Protein AF-A0A8S2VZD5-F1 (afdb_monomer_lite)

Foldseek 3Di:
DPDDDPVLVVLLVVVVVVVDPSVVDDPVNSVVSVVVVVVVVVVVVVVVVVVLVVVLVVVPPVSVVVVVVVVCVVPVDPPDDD

Secondary structure (DSSP, 8-state):
-PPPPHHHHHHHHHHHHTT--GGG--HHHHHHHHHHHHHHHHHHHHHHHHHHHHHHHHT-HHHHHHHHHHHHHHHSS-----

Radius of gyration: 19.63 Å; chains: 1; bounding box: 39×30×50 Å

Sequence (82 aa):
MNEWPYERSLSANLLHLTGLHINDINYTDVIKFEETLVSDYLRHIGEFWKYLTGLCLLAGENGIEILSQFNNGLFDKPFIYH

Organism: NCBI:txid392030

Structure (mmCIF, N/CA/C/O backbone):
data_AF-A0A8S2VZD5-F1
#
_entry.id   AF-A0A8S2VZD5-F1
#
loop_
_atom_site.group_PDB
_atom_site.id
_atom_site.type_symbol
_atom_site.label_atom_id
_atom_site.label_alt_id
_atom_site.labe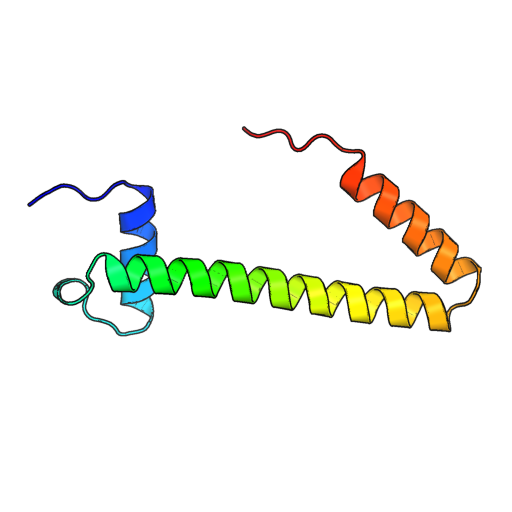l_comp_id
_atom_site.label_asym_id
_atom_site.label_entity_id
_atom_site.label_seq_id
_atom_site.pdbx_PDB_ins_code
_atom_site.Cartn_x
_atom_site.Cartn_y
_atom_site.Cartn_z
_atom_site.occupancy
_atom_site.B_iso_or_equiv
_atom_site.auth_seq_id
_atom_site.auth_comp_id
_atom_site.auth_asym_id
_atom_site.auth_atom_id
_atom_site.pdbx_PDB_model_num
ATOM 1 N N . MET A 1 1 ? -18.366 6.543 24.259 1.00 43.44 1 MET A N 1
ATOM 2 C CA . MET A 1 1 ? -17.542 6.027 23.147 1.00 43.44 1 MET A CA 1
ATOM 3 C C . MET A 1 1 ? -16.559 7.123 22.792 1.00 43.44 1 MET A C 1
ATOM 5 O O . MET A 1 1 ? -17.012 8.243 22.611 1.00 43.44 1 MET A O 1
ATOM 9 N N . ASN A 1 2 ? -15.255 6.841 22.779 1.00 49.69 2 ASN A N 1
ATOM 10 C CA . ASN A 1 2 ? -14.276 7.797 22.259 1.00 49.69 2 ASN A CA 1
ATOM 11 C C . ASN A 1 2 ? -14.485 7.888 20.747 1.00 49.69 2 ASN A C 1
ATOM 13 O O . ASN A 1 2 ? -14.498 6.855 20.077 1.00 49.69 2 ASN A O 1
ATOM 17 N N . GLU A 1 3 ? -14.719 9.091 20.234 1.00 61.53 3 GLU A N 1
ATOM 18 C CA . GLU A 1 3 ? -14.839 9.304 18.796 1.00 61.53 3 GLU A CA 1
ATOM 19 C C . GLU A 1 3 ? -13.505 8.984 18.128 1.00 61.53 3 GLU A C 1
ATOM 21 O O . GLU A 1 3 ? -12.437 9.424 18.560 1.00 61.53 3 GLU A O 1
ATOM 26 N N . TRP A 1 4 ? -13.573 8.157 17.092 1.00 72.19 4 TRP A N 1
ATOM 27 C CA . TRP A 1 4 ? -12.418 7.828 16.278 1.00 72.19 4 TRP A CA 1
ATOM 28 C C . TRP A 1 4 ? -12.025 9.059 15.452 1.00 72.19 4 TRP A C 1
ATOM 30 O O . TRP A 1 4 ? -12.914 9.755 14.950 1.00 72.19 4 TRP A O 1
ATOM 40 N N . PRO A 1 5 ? -10.723 9.324 15.245 1.00 73.62 5 PRO A N 1
ATOM 41 C CA . PRO A 1 5 ? -10.295 10.307 14.256 1.00 73.62 5 PRO A CA 1
ATOM 42 C C . PRO A 1 5 ? -10.926 9.987 12.894 1.00 73.62 5 PRO A C 1
ATOM 44 O O . PRO A 1 5 ? -10.969 8.819 12.504 1.00 73.62 5 PRO A O 1
ATOM 47 N N . TYR A 1 6 ? -11.402 11.006 12.169 1.00 69.56 6 TYR A N 1
ATOM 48 C CA . TYR A 1 6 ? -12.150 10.844 10.909 1.00 69.56 6 TYR A CA 1
ATOM 49 C C . TYR A 1 6 ? -11.461 9.892 9.915 1.00 69.56 6 TYR A C 1
ATOM 51 O O . TYR A 1 6 ? -12.093 8.991 9.365 1.00 69.56 6 TYR A O 1
ATOM 59 N N . GLU A 1 7 ? -10.146 10.034 9.760 1.00 72.06 7 GLU A N 1
ATOM 60 C CA . GLU A 1 7 ? -9.314 9.202 8.883 1.00 72.06 7 GLU A CA 1
ATOM 61 C C . GLU A 1 7 ? -9.360 7.714 9.268 1.00 72.06 7 GLU A C 1
ATOM 63 O O . GLU A 1 7 ? -9.421 6.838 8.409 1.00 72.06 7 GLU A O 1
ATOM 68 N N . ARG A 1 8 ? -9.422 7.414 10.569 1.00 80.06 8 ARG A N 1
ATOM 69 C CA . ARG A 1 8 ? -9.444 6.042 11.095 1.0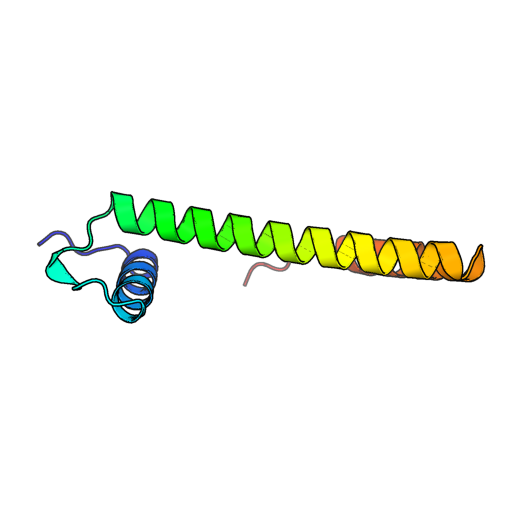0 80.06 8 ARG A CA 1
ATOM 70 C C . ARG A 1 8 ? -10.815 5.391 10.963 1.00 80.06 8 ARG A C 1
ATOM 72 O O . ARG A 1 8 ? -10.896 4.182 10.762 1.00 80.06 8 ARG A O 1
ATOM 79 N N . SER A 1 9 ? -11.884 6.184 11.018 1.00 84.00 9 SER A N 1
ATOM 80 C CA . SER A 1 9 ? -13.243 5.714 10.733 1.00 84.00 9 SER A CA 1
ATOM 81 C C . SER A 1 9 ? -13.378 5.228 9.287 1.00 84.00 9 SER A C 1
ATOM 83 O O . SER A 1 9 ? -14.064 4.238 9.037 1.00 84.00 9 SER A O 1
ATOM 85 N N . LEU A 1 10 ? -12.703 5.873 8.327 1.00 86.50 10 LEU A N 1
ATOM 86 C CA . LEU A 1 10 ? -12.666 5.402 6.939 1.00 86.50 10 LEU A CA 1
ATOM 87 C C . LEU A 1 10 ? -11.963 4.044 6.832 1.00 86.50 10 LEU A C 1
ATOM 89 O O . LEU A 1 10 ? -12.528 3.117 6.256 1.00 86.50 10 LEU A O 1
ATOM 93 N N . SER A 1 11 ? -10.781 3.901 7.434 1.00 89.12 11 SER A N 1
ATOM 94 C CA . SER A 1 11 ? -10.044 2.633 7.451 1.00 89.12 11 SER A CA 1
ATOM 95 C C . SER A 1 11 ? -10.842 1.498 8.106 1.00 89.12 11 SER A C 1
ATOM 97 O O . SER A 1 11 ? -10.881 0.392 7.574 1.00 89.12 11 SER A O 1
ATOM 99 N N . ALA A 1 12 ? -11.548 1.767 9.210 1.00 85.81 12 ALA A N 1
ATOM 100 C CA . ALA A 1 12 ? -12.428 0.791 9.857 1.00 85.81 12 ALA A CA 1
ATOM 101 C C . ALA A 1 12 ? -13.614 0.383 8.963 1.00 85.81 12 ALA A C 1
ATOM 103 O O . ALA A 1 12 ? -13.949 -0.798 8.881 1.00 85.81 12 ALA A O 1
ATOM 104 N N . ASN A 1 13 ? -14.219 1.335 8.245 1.00 86.94 13 ASN A N 1
ATOM 105 C CA . ASN A 1 13 ? -15.283 1.045 7.281 1.00 86.94 13 ASN A CA 1
ATOM 106 C C . ASN A 1 13 ? -14.776 0.217 6.093 1.00 86.94 13 ASN A C 1
ATOM 108 O O . ASN A 1 13 ? -15.441 -0.727 5.677 1.00 86.94 13 ASN A O 1
ATOM 112 N N . LEU A 1 14 ? -13.592 0.529 5.561 1.00 89.00 14 LEU A N 1
ATOM 113 C CA . LEU A 1 14 ? -12.973 -0.260 4.493 1.00 89.00 14 LEU A CA 1
ATOM 114 C C . LEU A 1 14 ? -12.668 -1.683 4.962 1.00 89.00 14 LEU A C 1
ATOM 116 O O . LEU A 1 14 ? -12.971 -2.640 4.254 1.00 89.00 14 LEU A O 1
ATOM 120 N N . LEU A 1 15 ? -12.136 -1.828 6.175 1.00 89.44 15 LEU A N 1
ATOM 121 C CA . LEU A 1 15 ? -11.872 -3.129 6.773 1.00 89.44 15 LEU A CA 1
ATOM 122 C C . LEU A 1 15 ? -13.177 -3.917 6.994 1.00 89.44 15 LEU A C 1
ATOM 124 O O . LEU A 1 15 ? -13.223 -5.115 6.718 1.00 89.44 15 LEU A O 1
ATOM 128 N N . HIS A 1 16 ? -14.269 -3.253 7.381 1.00 90.62 16 HIS A N 1
ATOM 129 C CA . HIS A 1 16 ? -15.593 -3.872 7.484 1.00 90.62 16 HIS A CA 1
ATOM 130 C C . HIS A 1 16 ? -16.095 -4.437 6.146 1.00 90.62 16 HIS A C 1
ATOM 132 O O . HIS A 1 16 ? -16.607 -5.557 6.096 1.00 90.62 16 HIS A O 1
ATOM 138 N N . LEU A 1 17 ? -15.874 -3.718 5.041 1.00 90.81 17 LEU A N 1
ATOM 139 C CA . LEU A 1 17 ? -16.241 -4.183 3.697 1.00 90.81 17 LEU A CA 1
ATOM 140 C C . LEU A 1 17 ? -15.487 -5.451 3.259 1.00 90.81 17 LEU A C 1
ATOM 142 O O . LEU A 1 17 ? -15.917 -6.110 2.315 1.00 90.81 17 LEU A O 1
ATOM 146 N N . THR A 1 18 ? -14.406 -5.834 3.951 1.00 85.81 18 THR A N 1
ATOM 147 C CA . THR A 1 18 ? -13.694 -7.101 3.704 1.00 85.81 18 THR A CA 1
ATOM 148 C C . THR A 1 18 ? -14.342 -8.314 4.387 1.00 85.81 18 THR A C 1
ATOM 150 O O . THR A 1 18 ? -13.889 -9.441 4.199 1.00 85.81 18 THR A O 1
ATOM 153 N N . GLY A 1 19 ? -15.425 -8.106 5.148 1.00 87.50 19 GLY A N 1
ATOM 154 C CA . GLY A 1 19 ? -16.194 -9.157 5.824 1.00 87.50 19 GLY A CA 1
ATOM 155 C C . GLY A 1 19 ? -16.020 -9.194 7.344 1.00 87.50 19 GLY A C 1
ATOM 156 O O . GLY A 1 19 ? -16.651 -10.016 8.006 1.00 87.50 19 GLY A O 1
ATOM 157 N N . LEU A 1 20 ? -15.203 -8.303 7.912 1.00 88.38 20 LEU A N 1
ATOM 158 C CA . LEU A 1 20 ? -15.087 -8.133 9.360 1.00 88.38 20 LEU A CA 1
ATOM 159 C C . LEU A 1 20 ? -16.277 -7.335 9.898 1.00 88.38 20 LEU A C 1
ATOM 161 O O . LEU A 1 20 ? -16.704 -6.349 9.303 1.00 88.38 20 LEU A O 1
ATOM 165 N N . HIS A 1 21 ? -16.839 -7.736 11.034 1.00 89.81 21 HIS A N 1
ATOM 166 C CA . HIS A 1 21 ? -17.944 -6.997 11.635 1.00 89.81 21 HIS A CA 1
ATOM 167 C C . HIS A 1 21 ? -17.424 -5.712 12.300 1.00 89.81 21 HIS A C 1
ATOM 169 O O . HIS A 1 21 ? -16.463 -5.759 13.062 1.00 89.81 21 HIS A O 1
ATOM 175 N N . ILE A 1 22 ? -18.061 -4.560 12.050 1.00 85.38 22 ILE A N 1
ATOM 176 C CA . ILE A 1 22 ? -17.550 -3.243 12.488 1.00 85.38 22 ILE A CA 1
ATOM 177 C C . ILE A 1 22 ? -17.345 -3.137 14.008 1.00 85.38 22 ILE A C 1
ATOM 179 O O . ILE A 1 22 ? -16.416 -2.478 14.459 1.00 85.38 22 ILE A O 1
ATOM 183 N N . ASN A 1 23 ? -18.172 -3.830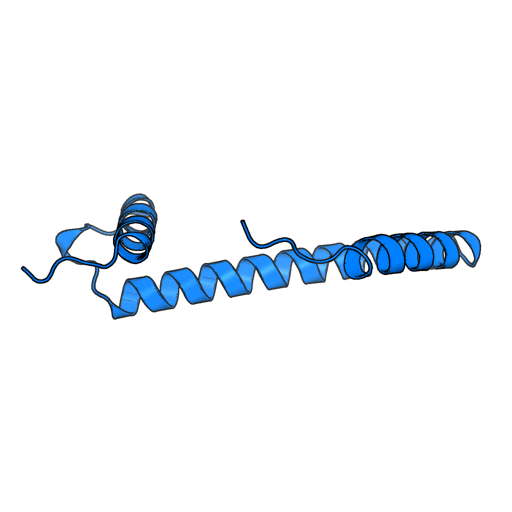 14.799 1.00 87.62 23 ASN A N 1
ATOM 184 C CA . ASN A 1 23 ? -18.060 -3.828 16.264 1.00 87.62 23 ASN A CA 1
ATOM 185 C C . ASN A 1 23 ? -16.883 -4.665 16.790 1.00 87.62 23 ASN A C 1
ATOM 187 O O . ASN A 1 23 ? -16.497 -4.489 17.943 1.00 87.62 23 ASN A O 1
ATOM 191 N N . ASP A 1 24 ? -16.331 -5.552 15.962 1.00 89.50 24 ASP A N 1
ATOM 192 C CA . ASP A 1 24 ? -15.203 -6.415 16.324 1.00 89.50 24 ASP A CA 1
ATOM 193 C C . ASP A 1 24 ? -13.863 -5.795 15.890 1.00 89.50 24 ASP A C 1
ATOM 195 O O . ASP A 1 24 ? -12.798 -6.240 16.320 1.00 89.50 24 ASP A O 1
ATOM 199 N N . ILE A 1 25 ? -13.909 -4.739 15.068 1.00 90.25 25 ILE A N 1
ATOM 200 C CA . ILE A 1 25 ? -12.734 -4.010 14.597 1.00 90.25 25 ILE A CA 1
ATOM 201 C C . ILE A 1 25 ? -12.203 -3.126 15.723 1.00 90.25 25 ILE A C 1
ATOM 203 O O . ILE A 1 25 ? -12.858 -2.187 16.181 1.00 90.25 25 ILE A O 1
ATOM 207 N N . ASN A 1 26 ? -10.971 -3.400 16.143 1.00 90.88 26 ASN A N 1
ATOM 208 C CA . ASN A 1 26 ? -10.260 -2.573 17.107 1.00 90.88 26 ASN A CA 1
ATOM 209 C C . ASN A 1 26 ? -9.158 -1.740 16.431 1.00 90.88 26 ASN A C 1
ATOM 211 O O . ASN A 1 26 ? -8.842 -1.882 15.249 1.00 90.88 26 ASN A O 1
ATOM 215 N N . TYR A 1 27 ? -8.563 -0.839 17.210 1.00 85.62 27 TYR A N 1
ATOM 216 C CA . TYR A 1 27 ? -7.555 0.102 16.723 1.00 85.62 27 TYR A CA 1
ATOM 217 C C . TYR A 1 27 ? -6.307 -0.588 16.146 1.00 85.62 27 TYR A C 1
ATOM 219 O O . TYR A 1 27 ? -5.721 -0.109 15.177 1.00 85.62 27 TYR A O 1
ATOM 227 N N . THR A 1 28 ? -5.907 -1.731 16.709 1.00 90.06 28 THR A N 1
ATOM 228 C CA . THR A 1 28 ? -4.749 -2.499 16.235 1.00 90.06 28 THR A CA 1
ATOM 229 C C . THR A 1 28 ? -5.002 -3.108 14.859 1.00 90.06 28 THR A C 1
ATOM 231 O O . THR A 1 28 ? -4.093 -3.117 14.030 1.00 90.06 28 THR A O 1
ATOM 234 N N . ASP A 1 29 ? -6.219 -3.577 14.590 1.00 89.94 29 ASP A N 1
ATOM 235 C CA . ASP A 1 29 ? -6.577 -4.133 13.282 1.00 89.94 29 ASP A CA 1
ATOM 236 C C . ASP A 1 29 ? -6.567 -3.056 12.195 1.00 89.94 29 ASP A C 1
ATOM 238 O O . ASP A 1 29 ? -6.051 -3.281 11.101 1.00 89.94 29 ASP A O 1
ATOM 242 N N . VAL A 1 30 ? -7.051 -1.855 12.524 1.00 89.69 30 VAL A N 1
ATOM 243 C CA . VAL A 1 30 ? -7.024 -0.698 11.619 1.00 89.69 30 VAL A CA 1
ATOM 244 C C . VAL A 1 30 ? -5.592 -0.286 11.269 1.00 89.69 30 VAL A C 1
ATOM 246 O O . VAL A 1 30 ? -5.301 -0.063 10.096 1.00 89.69 30 VAL A O 1
ATOM 249 N N . ILE A 1 31 ? -4.681 -0.231 12.249 1.00 89.19 31 ILE A N 1
ATOM 250 C CA . ILE A 1 31 ? -3.264 0.073 11.980 1.00 89.19 31 ILE A CA 1
ATOM 251 C C . ILE A 1 31 ? -2.657 -0.967 11.037 1.00 89.19 31 ILE A C 1
ATOM 253 O O . ILE A 1 31 ? -2.066 -0.601 10.025 1.00 89.19 31 ILE A O 1
ATOM 257 N N . LYS A 1 32 ? -2.840 -2.260 11.328 1.00 90.12 32 LYS A N 1
ATOM 258 C CA . LYS A 1 32 ? -2.296 -3.339 10.488 1.00 90.12 32 LYS A CA 1
ATOM 259 C C . LYS A 1 32 ? -2.836 -3.287 9.063 1.00 90.12 32 LYS A C 1
ATOM 261 O O . LYS A 1 32 ? -2.100 -3.551 8.113 1.00 90.12 32 LYS A O 1
ATOM 266 N N . PHE A 1 33 ? -4.118 -2.966 8.909 1.00 90.88 33 PHE A N 1
ATOM 267 C CA . PHE A 1 33 ? -4.748 -2.808 7.605 1.00 90.88 33 PHE A CA 1
ATOM 268 C C . PHE A 1 33 ? -4.108 -1.671 6.801 1.00 90.88 33 PHE A C 1
ATOM 270 O O . PHE A 1 33 ? -3.722 -1.877 5.653 1.00 90.88 33 PHE A O 1
ATOM 277 N N . GLU A 1 34 ? -3.927 -0.498 7.406 1.00 87.19 34 GLU A N 1
ATOM 278 C CA . GLU A 1 34 ? -3.274 0.638 6.750 1.00 87.19 34 GLU A CA 1
ATOM 279 C C . GLU A 1 34 ? -1.810 0.355 6.399 1.00 87.19 34 GLU A C 1
ATOM 281 O O . GLU A 1 34 ? -1.374 0.657 5.290 1.00 87.19 34 GLU A O 1
ATOM 286 N N . GLU A 1 35 ? -1.056 -0.274 7.304 1.00 88.19 35 GLU A N 1
ATOM 287 C CA . GLU A 1 35 ? 0.321 -0.701 7.036 1.00 88.19 35 GLU A CA 1
ATOM 288 C C . GLU A 1 35 ? 0.383 -1.672 5.851 1.00 88.19 35 GLU A C 1
ATOM 290 O O . GLU A 1 35 ? 1.264 -1.563 4.996 1.00 88.19 35 GLU A O 1
ATOM 295 N N . THR A 1 36 ? -0.585 -2.589 5.765 1.00 89.69 36 THR A N 1
ATOM 296 C CA . THR A 1 36 ? -0.701 -3.529 4.646 1.00 89.69 36 THR A CA 1
ATOM 297 C C . THR A 1 36 ? -1.003 -2.793 3.343 1.00 89.69 36 THR A C 1
ATOM 299 O O . THR A 1 36 ? -0.317 -3.032 2.354 1.00 89.69 36 THR A O 1
ATOM 302 N N . LEU A 1 37 ? -1.949 -1.846 3.340 1.00 85.88 37 LEU A N 1
ATOM 303 C CA . LEU A 1 37 ? -2.266 -1.034 2.159 1.00 85.88 37 LEU A CA 1
ATOM 304 C C . LEU A 1 37 ? -1.050 -0.253 1.649 1.00 85.88 37 LEU A C 1
ATOM 306 O O . LEU A 1 37 ? -0.768 -0.258 0.451 1.00 85.88 37 LEU A O 1
ATOM 310 N N . VAL A 1 38 ? -0.314 0.401 2.551 1.00 81.94 38 VAL A N 1
ATOM 311 C CA . VAL A 1 38 ? 0.894 1.157 2.195 1.00 81.94 38 VAL A CA 1
ATOM 312 C C . VAL A 1 38 ? 1.972 0.221 1.652 1.00 81.94 38 VAL A C 1
ATOM 314 O O . VAL A 1 38 ? 2.572 0.511 0.617 1.00 81.94 38 VAL A O 1
ATOM 317 N N . SER A 1 39 ? 2.200 -0.918 2.309 1.00 85.00 39 SER A N 1
ATOM 318 C CA . SER A 1 39 ? 3.171 -1.924 1.867 1.00 85.00 39 SER A CA 1
ATOM 319 C C . SER A 1 39 ? 2.831 -2.479 0.480 1.00 85.00 39 SER A C 1
ATOM 321 O O . SER A 1 39 ? 3.696 -2.545 -0.395 1.00 85.00 39 SER A O 1
ATOM 323 N N . ASP A 1 40 ? 1.562 -2.811 0.239 1.00 87.00 40 ASP A N 1
ATOM 324 C CA . ASP A 1 40 ? 1.087 -3.326 -1.044 1.00 87.00 40 ASP A CA 1
ATOM 325 C C . ASP A 1 40 ? 1.223 -2.295 -2.159 1.00 87.00 40 ASP A C 1
ATOM 327 O O . ASP A 1 40 ? 1.725 -2.621 -3.239 1.00 87.00 40 ASP A O 1
ATOM 331 N N . TYR A 1 41 ? 0.863 -1.043 -1.882 1.00 82.06 41 TYR A N 1
ATOM 332 C CA . TYR A 1 41 ? 1.035 0.062 -2.816 1.00 82.06 41 TYR A CA 1
ATOM 333 C C . TYR A 1 41 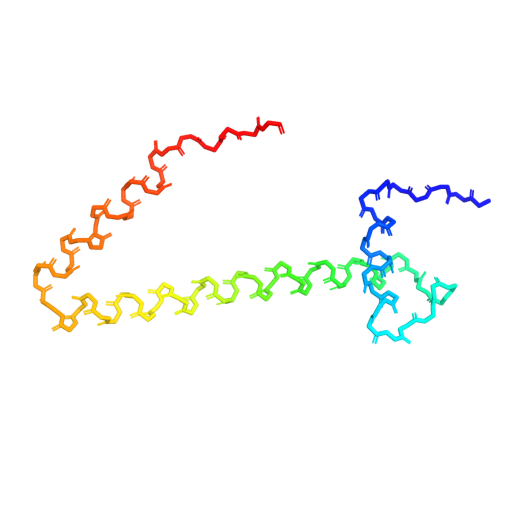? 2.508 0.267 -3.192 1.00 82.06 41 TYR A C 1
ATOM 335 O O . TYR A 1 41 ? 2.852 0.308 -4.376 1.00 82.06 41 TYR A O 1
ATOM 343 N N . LEU A 1 42 ? 3.400 0.325 -2.197 1.00 81.38 42 LEU A N 1
ATOM 344 C CA . LEU A 1 42 ? 4.840 0.458 -2.423 1.00 81.38 42 LEU A CA 1
ATOM 345 C C . LEU A 1 42 ? 5.406 -0.732 -3.204 1.00 81.38 42 LEU A C 1
ATOM 347 O O . LEU A 1 42 ? 6.233 -0.545 -4.099 1.00 81.38 42 LEU A O 1
ATOM 351 N N . ARG A 1 43 ? 4.937 -1.951 -2.913 1.00 89.19 43 ARG A N 1
ATOM 352 C CA . ARG A 1 43 ? 5.314 -3.163 -3.647 1.00 89.19 43 ARG A CA 1
ATOM 353 C C . ARG A 1 43 ? 4.901 -3.079 -5.116 1.00 89.19 43 ARG A C 1
ATOM 355 O O . ARG A 1 43 ? 5.749 -3.303 -5.976 1.00 89.19 43 ARG A O 1
ATOM 362 N N . HIS A 1 44 ? 3.651 -2.717 -5.407 1.00 88.62 44 HIS A N 1
ATOM 363 C CA . HIS A 1 44 ? 3.144 -2.604 -6.781 1.00 88.62 44 HIS A CA 1
ATOM 364 C C . HIS A 1 44 ? 3.887 -1.527 -7.576 1.00 88.62 44 HIS A C 1
ATOM 366 O O . HIS A 1 44 ? 4.268 -1.752 -8.725 1.00 88.62 44 HIS A O 1
ATOM 372 N N . ILE A 1 45 ? 4.170 -0.381 -6.952 1.00 84.69 45 ILE A N 1
ATOM 373 C CA . ILE A 1 45 ? 5.005 0.659 -7.563 1.00 84.69 45 ILE A CA 1
ATOM 374 C C . ILE A 1 45 ? 6.413 0.135 -7.846 1.00 84.69 45 ILE A C 1
ATOM 376 O O . ILE A 1 45 ? 6.939 0.340 -8.939 1.00 84.69 45 ILE A O 1
ATOM 380 N N . GLY A 1 46 ? 7.029 -0.562 -6.890 1.00 85.62 46 GLY A N 1
ATOM 381 C CA . GLY A 1 46 ? 8.352 -1.152 -7.073 1.00 85.62 46 GLY A CA 1
ATOM 382 C C . GLY A 1 46 ? 8.398 -2.162 -8.225 1.00 85.62 46 GLY A C 1
ATOM 383 O O . GLY A 1 46 ? 9.357 -2.178 -8.995 1.00 85.62 46 GLY A O 1
ATOM 384 N N . GLU A 1 47 ? 7.364 -2.991 -8.376 1.00 90.50 47 GLU A N 1
ATOM 385 C CA . GLU A 1 47 ? 7.231 -3.937 -9.491 1.00 90.50 47 GLU A CA 1
ATOM 386 C C . GLU A 1 47 ? 7.049 -3.227 -10.835 1.00 90.50 47 GLU A C 1
ATOM 388 O O . GLU A 1 47 ? 7.731 -3.571 -11.804 1.00 90.50 47 GLU A O 1
ATOM 393 N N . PHE A 1 48 ? 6.211 -2.191 -10.879 1.00 87.50 48 PHE A N 1
ATOM 394 C CA . PHE A 1 48 ? 6.043 -1.353 -12.063 1.00 87.50 48 PHE A CA 1
ATOM 395 C C . PHE A 1 48 ? 7.374 -0.728 -12.510 1.00 87.50 48 PHE A C 1
ATOM 397 O O . PHE A 1 48 ? 7.742 -0.829 -13.682 1.00 87.50 48 PHE A O 1
ATOM 404 N N . TRP A 1 49 ? 8.147 -0.157 -11.580 1.00 83.81 49 TRP A N 1
ATOM 405 C CA . TRP A 1 49 ? 9.458 0.425 -11.886 1.00 83.81 49 TRP A CA 1
ATOM 406 C C . TRP A 1 49 ? 10.465 -0.600 -12.402 1.00 83.81 49 TRP A C 1
ATOM 408 O O . TRP A 1 49 ? 11.210 -0.308 -13.342 1.00 83.81 49 TRP A O 1
ATOM 418 N N . LYS A 1 50 ? 10.483 -1.811 -11.832 1.00 88.69 50 LYS A N 1
ATOM 419 C CA . LYS A 1 50 ? 11.333 -2.907 -12.325 1.00 88.69 50 LYS A CA 1
ATOM 420 C C . LYS A 1 50 ? 10.979 -3.277 -13.761 1.00 88.69 50 LYS A C 1
ATOM 422 O O . LYS A 1 50 ? 11.876 -3.397 -14.592 1.00 88.69 50 LYS A O 1
ATOM 427 N N . TYR A 1 51 ? 9.688 -3.429 -14.052 1.00 89.69 51 TYR A N 1
ATOM 428 C CA . TYR A 1 51 ? 9.209 -3.752 -15.394 1.00 89.69 51 TYR A CA 1
ATOM 429 C C . TYR A 1 51 ? 9.588 -2.667 -16.407 1.00 89.69 51 TYR A C 1
ATOM 431 O O . TYR A 1 51 ? 10.190 -2.970 -17.438 1.00 89.69 51 TYR A O 1
ATOM 439 N N . LEU A 1 52 ? 9.309 -1.400 -16.084 1.00 86.88 52 LEU A N 1
ATOM 440 C CA . LEU A 1 52 ? 9.637 -0.262 -16.940 1.00 86.88 52 LEU A CA 1
ATOM 441 C C . LEU A 1 52 ? 11.144 -0.180 -17.215 1.00 86.88 52 LEU A C 1
ATOM 443 O O . LEU A 1 52 ? 11.556 -0.061 -18.366 1.00 86.88 52 LEU A O 1
ATOM 447 N N . THR A 1 53 ? 11.969 -0.321 -16.175 1.00 84.44 53 THR A N 1
ATOM 448 C CA . THR A 1 53 ? 13.433 -0.335 -16.316 1.00 84.44 53 THR A CA 1
ATOM 449 C C . THR A 1 53 ? 13.893 -1.473 -17.226 1.00 84.44 53 THR A C 1
ATOM 451 O O . THR A 1 53 ? 14.738 -1.263 -18.092 1.00 84.44 53 THR A O 1
ATOM 454 N N . GLY A 1 54 ? 13.309 -2.667 -17.082 1.00 89.56 54 GLY A N 1
ATOM 455 C CA . GLY A 1 54 ? 13.592 -3.808 -17.952 1.00 89.56 54 GLY A CA 1
ATOM 456 C C . GLY A 1 54 ? 13.295 -3.525 -19.426 1.00 89.56 54 GLY A C 1
ATOM 457 O O . GLY A 1 54 ? 14.136 -3.802 -20.279 1.00 89.56 54 GLY A O 1
ATOM 458 N N . LEU A 1 55 ? 12.143 -2.918 -19.733 1.00 88.19 55 L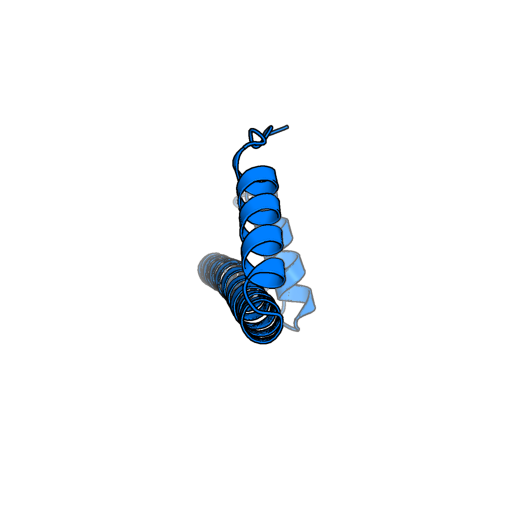EU A N 1
ATOM 459 C CA . LEU A 1 55 ? 11.799 -2.510 -21.101 1.00 88.19 55 LEU A CA 1
ATOM 460 C C . LEU A 1 55 ? 12.784 -1.476 -21.662 1.00 88.19 55 LEU A C 1
ATOM 462 O O . LEU A 1 55 ? 13.219 -1.597 -22.806 1.00 88.19 55 LEU A O 1
ATOM 466 N N . CYS A 1 56 ? 13.162 -0.484 -20.857 1.00 88.06 56 CYS A N 1
ATOM 467 C CA . CYS A 1 56 ? 14.123 0.543 -21.249 1.00 88.06 56 CYS A CA 1
ATOM 468 C C . CYS A 1 56 ? 15.513 -0.040 -21.538 1.00 88.06 56 CYS A C 1
ATOM 470 O O . CYS A 1 56 ? 16.132 0.341 -22.526 1.00 88.06 56 CYS A O 1
ATOM 472 N N . LEU A 1 57 ? 15.979 -1.000 -20.732 1.00 88.75 57 LEU A N 1
ATOM 473 C CA . LEU A 1 57 ? 17.243 -1.703 -20.976 1.00 88.75 57 LEU A CA 1
ATOM 474 C C . LEU A 1 57 ? 17.206 -2.518 -22.275 1.00 88.75 57 LEU A C 1
ATOM 476 O O . LEU A 1 57 ? 18.174 -2.500 -23.032 1.00 88.75 57 LEU A O 1
ATOM 480 N N . LEU A 1 58 ? 16.089 -3.195 -22.566 1.00 91.62 58 LEU A N 1
ATOM 481 C CA . LEU A 1 58 ? 15.904 -3.926 -23.827 1.00 91.62 58 LEU A CA 1
ATOM 482 C C . LEU A 1 58 ? 15.898 -2.999 -25.051 1.00 91.62 58 LEU A C 1
ATOM 484 O O . LEU A 1 58 ? 16.338 -3.401 -26.125 1.00 91.62 58 LEU A O 1
ATOM 488 N N . ALA A 1 59 ? 15.424 -1.763 -24.891 1.00 90.00 59 ALA A N 1
ATOM 489 C CA . ALA A 1 59 ? 15.430 -0.742 -25.935 1.00 90.00 59 ALA A CA 1
ATOM 490 C C . ALA A 1 59 ? 16.801 -0.052 -26.129 1.00 90.00 59 ALA A C 1
ATOM 492 O O . ALA A 1 59 ? 16.940 0.783 -27.025 1.00 90.00 59 ALA A O 1
ATOM 493 N N . GLY A 1 60 ? 17.817 -0.402 -25.330 1.00 89.81 60 GLY A N 1
ATOM 494 C CA . GLY A 1 60 ? 19.176 0.131 -25.445 1.00 89.81 60 GLY A CA 1
ATOM 495 C C . GLY A 1 60 ? 19.302 1.592 -25.001 1.00 89.81 60 GLY A C 1
ATOM 496 O O . GLY A 1 60 ? 18.542 2.071 -24.162 1.00 89.81 60 GLY A O 1
ATOM 497 N N . GLU A 1 61 ? 20.276 2.314 -25.560 1.00 88.19 61 GLU A N 1
ATOM 498 C CA . GLU A 1 61 ? 20.630 3.683 -25.137 1.00 88.19 61 GLU A CA 1
ATOM 499 C C . GLU A 1 61 ? 19.437 4.654 -25.190 1.00 88.19 61 GLU A C 1
ATOM 501 O O . GLU A 1 61 ? 19.204 5.392 -24.233 1.00 88.19 61 GLU A O 1
ATOM 506 N N . ASN A 1 62 ? 18.604 4.562 -26.233 1.00 84.81 62 ASN A N 1
ATOM 507 C CA . ASN A 1 62 ? 17.398 5.387 -26.379 1.00 84.81 62 ASN A CA 1
ATOM 508 C C . ASN A 1 62 ? 16.358 5.110 -25.277 1.00 84.81 62 ASN A C 1
ATOM 510 O O . ASN A 1 62 ? 15.663 6.018 -24.824 1.00 84.81 62 ASN A O 1
ATOM 514 N N . GLY A 1 63 ? 16.236 3.856 -24.831 1.00 84.81 63 GLY A N 1
ATOM 515 C CA . GLY A 1 63 ? 15.325 3.486 -23.748 1.00 84.81 63 GLY A CA 1
ATOM 516 C C . GLY A 1 63 ? 15.791 4.002 -22.388 1.00 84.81 63 GLY A C 1
ATOM 517 O O . GLY A 1 63 ? 14.974 4.457 -21.586 1.00 84.81 63 GLY A O 1
ATOM 518 N N . ILE A 1 64 ? 17.103 3.974 -22.144 1.00 86.12 64 ILE A N 1
ATOM 519 C CA . ILE A 1 64 ? 17.724 4.507 -20.925 1.00 86.12 64 ILE A CA 1
ATOM 520 C C . ILE A 1 64 ? 17.582 6.036 -20.865 1.00 86.12 64 ILE A C 1
ATOM 522 O O . ILE A 1 64 ? 17.273 6.577 -19.802 1.00 86.12 64 ILE A O 1
ATOM 526 N N . GLU A 1 65 ? 17.739 6.734 -21.992 1.00 85.19 65 GLU A N 1
ATOM 527 C CA . GLU A 1 65 ? 17.569 8.190 -22.061 1.00 85.19 65 GLU A CA 1
ATOM 528 C C . GLU A 1 65 ? 16.127 8.618 -21.733 1.00 85.19 65 GLU A C 1
ATOM 530 O O . GLU A 1 65 ? 15.916 9.508 -20.904 1.00 85.19 65 GLU A O 1
ATOM 535 N N . ILE A 1 66 ? 15.124 7.926 -22.290 1.00 80.56 66 ILE A N 1
ATOM 536 C CA . ILE A 1 66 ? 13.702 8.163 -21.980 1.00 80.56 66 ILE A CA 1
ATOM 537 C C . ILE A 1 66 ? 13.411 7.925 -20.492 1.00 80.56 66 ILE A C 1
ATOM 539 O O . ILE A 1 66 ? 12.714 8.724 -19.863 1.00 80.56 66 ILE A O 1
ATOM 543 N N . LEU A 1 67 ? 13.964 6.856 -19.904 1.00 82.81 67 LEU A N 1
ATOM 544 C CA . LEU A 1 67 ? 13.802 6.568 -18.476 1.00 82.81 67 LEU A CA 1
ATOM 545 C C . LEU A 1 67 ? 14.390 7.684 -17.602 1.00 82.81 67 LEU A C 1
ATOM 547 O O . LEU A 1 67 ? 13.771 8.085 -16.618 1.00 82.81 67 LEU A O 1
ATOM 551 N N . SER A 1 68 ? 15.561 8.208 -17.974 1.00 82.00 68 SER A N 1
ATOM 552 C CA . SER A 1 68 ? 16.213 9.314 -17.269 1.00 82.00 68 SER A CA 1
ATOM 553 C C . SER A 1 68 ? 15.374 10.595 -17.312 1.00 82.00 68 SER A C 1
ATOM 555 O O . SER A 1 68 ? 15.153 11.217 -16.272 1.00 82.00 68 SER A O 1
ATOM 557 N N . GLN A 1 69 ? 14.832 10.954 -18.481 1.00 79.50 69 GLN A N 1
ATOM 558 C CA . GLN A 1 69 ? 13.957 12.123 -18.632 1.00 79.50 69 GLN A CA 1
ATOM 559 C C . GLN A 1 69 ? 12.656 11.980 -17.830 1.00 79.50 69 GLN A C 1
ATOM 561 O O . GLN A 1 69 ? 12.230 12.925 -17.162 1.00 79.50 69 GLN A O 1
ATOM 566 N N . PHE A 1 70 ? 12.043 10.794 -17.860 1.00 76.62 70 PHE A N 1
ATOM 567 C CA . PHE A 1 70 ? 10.832 10.500 -17.097 1.00 76.62 70 PHE A CA 1
ATOM 568 C C . PHE A 1 70 ? 11.071 10.601 -15.585 1.00 76.62 70 PHE A C 1
ATOM 570 O O . PHE A 1 70 ? 10.269 11.207 -14.876 1.00 76.62 70 PHE A O 1
ATOM 577 N N . ASN A 1 71 ? 12.196 10.066 -15.098 1.00 75.38 71 ASN A N 1
ATOM 578 C CA . ASN A 1 71 ? 12.573 10.130 -13.688 1.00 75.38 71 ASN A CA 1
ATOM 579 C C . ASN A 1 71 ? 12.790 11.579 -13.222 1.00 75.38 71 ASN A C 1
ATOM 581 O O . ASN A 1 71 ? 12.222 11.996 -12.215 1.00 75.38 71 ASN A O 1
ATOM 585 N N . ASN A 1 72 ? 13.531 12.379 -13.992 1.00 75.50 72 ASN A N 1
ATOM 586 C CA . ASN A 1 72 ? 13.766 13.786 -13.657 1.00 75.50 72 ASN A CA 1
ATOM 587 C C . ASN A 1 72 ? 12.447 14.583 -13.632 1.00 75.50 72 ASN A C 1
ATOM 589 O O . ASN A 1 72 ? 12.183 15.321 -12.690 1.00 75.50 72 ASN A O 1
ATOM 593 N N . GLY A 1 73 ? 11.541 14.355 -14.591 1.00 70.31 73 GLY A N 1
ATOM 594 C CA . GLY A 1 73 ? 10.241 15.037 -14.634 1.00 70.31 73 GLY A CA 1
ATOM 595 C C . GLY A 1 73 ? 9.260 14.676 -13.505 1.00 70.31 73 GLY A C 1
ATOM 596 O O . GLY A 1 73 ? 8.355 15.465 -13.216 1.00 70.31 73 GLY A O 1
ATOM 597 N N . LEU A 1 74 ? 9.414 13.503 -12.879 1.00 66.19 74 LEU A N 1
ATOM 598 C CA . LEU A 1 74 ? 8.580 13.031 -11.765 1.00 66.19 74 LEU A CA 1
ATOM 599 C C . LEU A 1 74 ? 9.008 13.607 -10.412 1.00 66.19 74 LEU A C 1
ATOM 601 O O . LEU A 1 74 ? 8.143 13.917 -9.597 1.00 66.19 74 LEU A O 1
ATOM 605 N N . PHE A 1 75 ? 10.315 13.756 -10.181 1.00 56.47 75 PHE A N 1
ATOM 606 C CA . PHE A 1 75 ? 10.861 14.201 -8.894 1.00 56.47 75 PHE A CA 1
ATOM 607 C C . PHE A 1 75 ? 11.234 15.693 -8.853 1.00 56.47 75 PHE A C 1
ATOM 609 O O . PHE A 1 75 ? 11.361 16.240 -7.760 1.00 56.47 75 PHE A O 1
ATOM 616 N N . ASP A 1 76 ? 11.322 16.375 -10.003 1.00 54.81 76 ASP A N 1
ATOM 617 C CA . ASP A 1 76 ? 11.551 17.831 -10.063 1.00 54.81 76 ASP A CA 1
ATOM 618 C C . ASP A 1 76 ? 10.281 18.668 -9.840 1.00 54.81 76 ASP A C 1
ATOM 620 O O . ASP A 1 76 ? 10.353 19.890 -9.677 1.00 54.81 76 ASP A O 1
ATOM 624 N N . LYS A 1 77 ? 9.093 18.051 -9.817 1.00 51.47 77 LYS A N 1
ATOM 625 C CA . LYS A 1 77 ? 7.859 18.772 -9.487 1.00 51.47 77 LYS A CA 1
ATOM 626 C C . LYS A 1 77 ? 7.665 18.778 -7.969 1.00 51.47 77 LYS A C 1
ATOM 628 O O . LYS A 1 77 ? 7.570 17.702 -7.380 1.00 51.47 77 LYS A O 1
ATOM 633 N N . PRO A 1 78 ? 7.573 19.952 -7.315 1.00 41.69 78 PRO A N 1
ATOM 634 C CA . PRO A 1 78 ? 7.297 20.001 -5.888 1.00 41.69 78 PRO A CA 1
ATOM 635 C C . PRO A 1 78 ? 5.953 19.318 -5.620 1.00 41.69 78 PRO A C 1
ATOM 637 O O . PRO A 1 78 ? 4.948 19.651 -6.249 1.00 41.69 78 PRO A O 1
ATOM 640 N N . PHE A 1 79 ? 5.937 18.359 -4.692 1.00 43.00 79 PHE A N 1
ATOM 641 C CA . PHE A 1 79 ? 4.696 17.814 -4.151 1.00 43.00 79 PHE A CA 1
ATOM 642 C C . PHE A 1 79 ? 3.951 18.957 -3.452 1.00 43.00 79 PHE A C 1
ATOM 644 O O . PHE A 1 79 ? 4.292 19.346 -2.335 1.00 43.00 79 PHE A O 1
ATOM 651 N N . ILE A 1 80 ? 2.967 19.542 -4.135 1.00 36.19 80 ILE A N 1
ATOM 652 C CA . ILE A 1 80 ? 2.056 20.510 -3.530 1.00 36.19 80 ILE A CA 1
ATOM 653 C C . ILE A 1 80 ? 1.085 19.698 -2.672 1.00 36.19 80 ILE A C 1
ATOM 655 O O . ILE A 1 80 ? 0.174 19.059 -3.195 1.00 36.19 80 ILE A O 1
ATOM 659 N N . TYR A 1 81 ? 1.314 19.688 -1.359 1.00 33.34 81 TYR A N 1
ATOM 660 C CA . TYR A 1 81 ? 0.286 19.306 -0.395 1.00 33.34 81 TYR A CA 1
ATOM 661 C C . TYR A 1 81 ? -0.802 20.387 -0.445 1.00 33.34 81 TYR A C 1
ATOM 663 O O . TYR A 1 81 ? -0.515 21.554 -0.169 1.00 33.34 81 TYR A O 1
A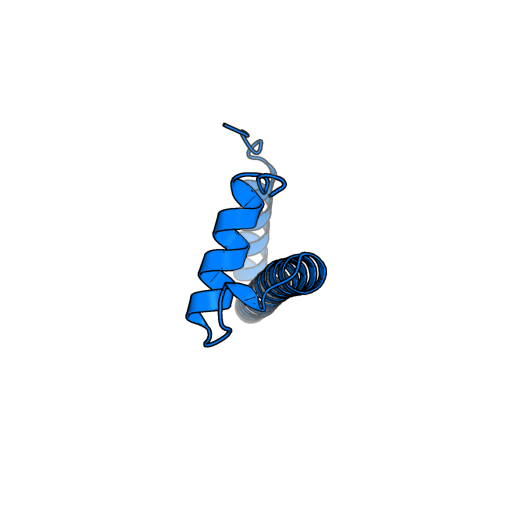TOM 671 N N . HIS A 1 82 ? -2.011 20.010 -0.860 1.00 33.50 82 HIS A N 1
ATOM 672 C CA . HIS A 1 82 ? -3.217 20.823 -0.700 1.00 33.50 82 HIS A CA 1
ATOM 673 C C . HIS A 1 82 ? -3.929 20.444 0.593 1.00 33.50 82 HIS A C 1
ATOM 675 O O . HIS A 1 82 ? -4.004 19.226 0.871 1.00 33.50 82 HIS A O 1
#

pLDDT: mean 79.97, std 14.82, range [33.34, 91.62]